Protein AF-X0UBG0-F1 (afdb_monomer_lite)

pLDDT: mean 73.55, std 12.06, range [48.91, 93.5]

Radius of gyration: 18.44 Å; chains: 1; bounding box: 42×39×42 Å

Structure (mmCIF, N/CA/C/O backbone):
data_AF-X0UBG0-F1
#
_entry.id   AF-X0UBG0-F1
#
loop_
_atom_site.group_PDB
_atom_site.id
_atom_site.type_symbol
_atom_site.label_atom_id
_atom_site.label_alt_id
_atom_site.label_comp_id
_atom_site.label_asym_id
_atom_site.label_entity_id
_atom_site.label_seq_id
_atom_site.pdbx_PDB_ins_code
_atom_site.Cartn_x
_atom_site.Cartn_y
_atom_site.Cartn_z
_atom_site.occupancy
_atom_site.B_iso_or_equiv
_atom_site.auth_seq_id
_atom_site.auth_comp_id
_atom_site.auth_asym_id
_atom_site.auth_atom_id
_atom_site.pdbx_PDB_model_num
ATOM 1 N N . MET A 1 1 ? -25.142 -28.721 7.950 1.00 59.09 1 MET A N 1
ATOM 2 C CA . MET A 1 1 ? -24.999 -27.255 8.071 1.00 59.09 1 MET A CA 1
ATOM 3 C C . MET A 1 1 ? -25.169 -26.681 6.676 1.00 59.09 1 MET A C 1
ATOM 5 O O . MET A 1 1 ? -24.435 -27.136 5.804 1.00 59.09 1 MET A O 1
ATOM 9 N N . PRO A 1 2 ? -26.164 -25.817 6.406 1.00 61.34 2 PRO A N 1
ATOM 10 C CA . PRO A 1 2 ? -26.314 -25.241 5.077 1.00 61.34 2 PRO A CA 1
ATOM 11 C C . PRO A 1 2 ? -25.076 -24.392 4.799 1.00 61.34 2 PRO A C 1
ATOM 13 O O . PRO A 1 2 ? -24.784 -23.451 5.534 1.00 61.34 2 PRO A O 1
ATOM 16 N N . VAL A 1 3 ? -24.298 -24.781 3.796 1.00 67.25 3 VAL A N 1
ATOM 17 C CA . VAL A 1 3 ? -23.146 -24.002 3.347 1.00 67.25 3 VAL A CA 1
ATOM 18 C C . VAL A 1 3 ? -23.712 -22.846 2.541 1.00 67.25 3 VAL A C 1
ATOM 20 O O . VAL A 1 3 ? -24.306 -23.044 1.484 1.00 67.25 3 VAL A O 1
ATOM 23 N N . TRP A 1 4 ? -23.598 -21.636 3.074 1.00 76.06 4 TRP A N 1
ATOM 24 C CA . TRP A 1 4 ? -24.013 -20.431 2.371 1.00 76.06 4 TRP A CA 1
ATOM 25 C C . TRP A 1 4 ? -22.993 -20.224 1.254 1.00 76.06 4 TRP A C 1
ATOM 27 O O . TRP A 1 4 ? -21.842 -19.905 1.522 1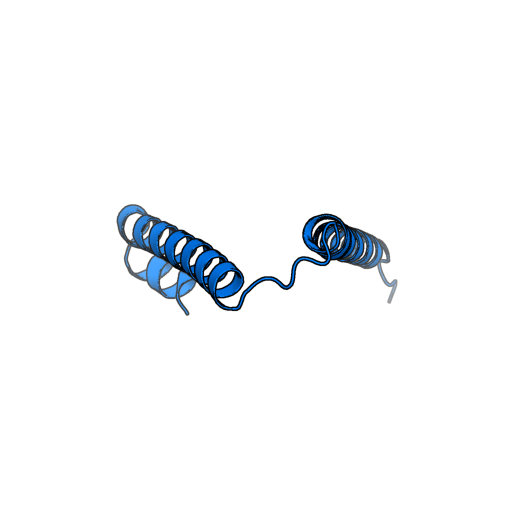.00 76.06 4 TRP A O 1
ATOM 37 N N . ILE A 1 5 ? -23.384 -20.506 0.011 1.00 82.69 5 ILE A N 1
ATOM 38 C CA . ILE A 1 5 ? -22.487 -20.496 -1.160 1.00 82.69 5 ILE A CA 1
ATOM 39 C C . ILE A 1 5 ? -22.178 -19.059 -1.624 1.00 82.69 5 ILE A C 1
ATOM 41 O O . ILE A 1 5 ? -21.158 -18.809 -2.260 1.00 82.69 5 ILE A O 1
ATOM 45 N N . TRP A 1 6 ? -23.012 -18.088 -1.249 1.00 83.38 6 TRP A N 1
ATOM 46 C CA . TRP A 1 6 ? -22.882 -16.688 -1.664 1.00 83.38 6 TRP A CA 1
ATOM 47 C C . TRP A 1 6 ? -21.538 -16.013 -1.323 1.00 83.38 6 TRP A C 1
ATOM 49 O O . TRP A 1 6 ? -20.964 -15.400 -2.224 1.00 83.38 6 TRP A O 1
ATOM 59 N N . PRO A 1 7 ? -20.970 -16.145 -0.106 1.00 82.94 7 PRO A N 1
ATOM 60 C CA . PRO A 1 7 ? -19.648 -15.601 0.213 1.00 82.94 7 PRO A CA 1
ATOM 61 C C . PRO A 1 7 ? -18.533 -16.243 -0.617 1.00 82.94 7 PRO A C 1
ATOM 63 O O . PRO A 1 7 ? -17.597 -15.561 -1.021 1.00 82.94 7 PRO A O 1
ATOM 66 N N . TRP A 1 8 ? -18.654 -17.536 -0.929 1.00 85.56 8 TRP A N 1
ATOM 67 C CA . TRP A 1 8 ? -17.684 -18.255 -1.755 1.00 85.56 8 TRP A CA 1
ATOM 68 C C . TRP A 1 8 ? -17.724 -17.800 -3.210 1.00 85.56 8 TRP A C 1
ATOM 70 O O . TRP A 1 8 ? -16.670 -17.637 -3.822 1.00 85.56 8 TRP A O 1
ATOM 80 N N . ILE A 1 9 ? -18.917 -17.546 -3.755 1.00 89.44 9 ILE A N 1
ATOM 81 C CA . ILE A 1 9 ? -19.067 -16.962 -5.093 1.00 89.44 9 ILE A CA 1
ATOM 82 C C . ILE A 1 9 ? -18.458 -15.559 -5.117 1.00 89.44 9 ILE A C 1
ATOM 84 O O . ILE A 1 9 ? -17.644 -15.275 -5.990 1.00 89.44 9 ILE A O 1
ATOM 88 N N . GLY A 1 10 ? -18.794 -14.705 -4.144 1.00 90.19 10 GLY A N 1
ATOM 89 C CA . GLY A 1 10 ? -18.236 -13.353 -4.049 1.00 90.19 10 GLY A CA 1
ATOM 90 C C . GLY A 1 10 ? -16.709 -13.356 -3.950 1.00 90.19 10 GLY A C 1
ATOM 91 O O . GLY A 1 10 ? -16.045 -12.622 -4.677 1.00 90.19 10 GLY A O 1
ATOM 92 N N . PHE A 1 11 ? -16.150 -14.243 -3.124 1.00 89.75 11 PHE A N 1
ATOM 93 C CA . PHE A 1 11 ? -14.707 -14.426 -2.994 1.00 89.75 11 PHE A CA 1
ATOM 94 C C . PHE A 1 11 ? -14.057 -14.879 -4.306 1.00 89.75 11 PHE A C 1
ATOM 96 O O . PHE A 1 11 ? -13.070 -14.288 -4.731 1.00 89.75 11 PHE A O 1
ATOM 103 N N . ASN A 1 12 ? -14.622 -15.875 -4.993 1.00 91.19 12 ASN A N 1
ATOM 104 C CA . ASN A 1 12 ? -14.073 -16.347 -6.268 1.00 91.19 12 ASN A CA 1
ATOM 105 C C . ASN A 1 12 ? -14.153 -15.279 -7.363 1.00 91.19 12 ASN A C 1
ATOM 107 O O . ASN A 1 12 ? -13.190 -15.098 -8.100 1.00 91.19 12 ASN A O 1
ATOM 111 N N . VAL A 1 13 ? -15.262 -14.540 -7.453 1.00 93.50 13 VAL A N 1
ATOM 112 C CA . VAL A 1 13 ? -15.404 -13.427 -8.405 1.00 93.50 13 VAL A CA 1
ATOM 113 C C . VAL A 1 13 ? -14.370 -12.340 -8.119 1.00 93.50 13 VAL A C 1
ATOM 115 O O . VAL A 1 13 ? -13.734 -11.846 -9.045 1.00 93.50 13 VAL A O 1
ATOM 118 N N . PHE A 1 14 ? -14.157 -12.004 -6.847 1.00 91.25 14 PHE A N 1
ATOM 119 C CA . PHE A 1 14 ? -13.148 -11.035 -6.434 1.00 91.25 14 PHE A CA 1
ATOM 120 C C . PHE A 1 14 ? -11.726 -11.494 -6.782 1.00 91.25 14 PHE A C 1
ATOM 122 O O . PHE A 1 14 ? -10.973 -10.743 -7.397 1.00 91.25 14 PHE A O 1
ATOM 129 N N . VAL A 1 15 ? -11.379 -12.744 -6.461 1.00 91.69 15 VAL A N 1
ATOM 130 C CA . VAL A 1 15 ? -10.069 -13.327 -6.786 1.00 91.69 15 VAL A CA 1
ATOM 131 C C . VAL A 1 15 ? -9.850 -13.364 -8.296 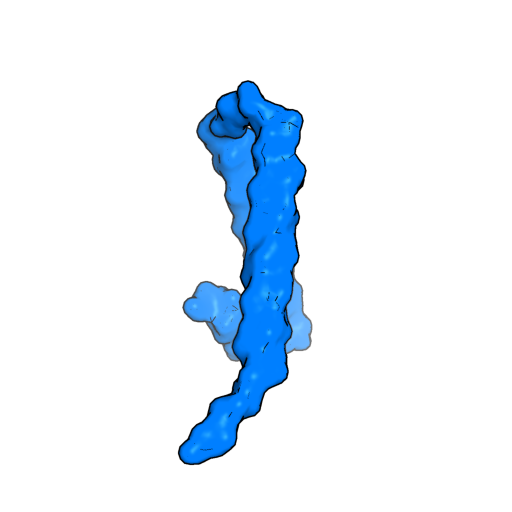1.00 91.69 15 VAL A C 1
ATOM 133 O O . VAL A 1 15 ? -8.797 -12.943 -8.758 1.00 91.69 15 VAL A O 1
ATOM 136 N N . LEU A 1 16 ? -10.839 -13.799 -9.082 1.00 90.50 16 LEU A N 1
ATOM 137 C CA . LEU A 1 16 ? -10.747 -13.816 -10.544 1.00 90.50 16 LEU A CA 1
ATOM 138 C C . LEU A 1 16 ? -10.618 -12.408 -11.131 1.00 90.50 16 LEU A C 1
ATOM 140 O O . LEU A 1 16 ? -9.875 -12.224 -12.090 1.00 90.50 16 LEU A O 1
ATOM 144 N N . ALA A 1 17 ? -11.302 -11.415 -10.558 1.00 87.44 17 ALA A N 1
ATOM 145 C CA . ALA A 1 17 ? -11.174 -10.024 -10.973 1.00 87.44 17 ALA A CA 1
ATOM 146 C C . ALA A 1 17 ? -9.770 -9.474 -10.679 1.00 87.44 17 ALA A C 1
ATOM 148 O O . ALA A 1 17 ? -9.164 -8.885 -11.572 1.00 87.44 17 ALA A O 1
ATOM 149 N N . MET A 1 18 ? -9.223 -9.715 -9.481 1.00 83.81 18 MET A N 1
ATOM 150 C CA . MET A 1 18 ? -7.833 -9.361 -9.159 1.00 83.81 18 MET A CA 1
ATOM 151 C C . MET A 1 18 ? -6.853 -10.060 -10.098 1.00 83.81 18 MET A C 1
ATOM 153 O O . MET A 1 18 ? -5.995 -9.404 -10.673 1.00 83.81 18 MET A O 1
ATOM 157 N N . LEU A 1 19 ? -7.035 -11.359 -10.345 1.00 83.06 19 LEU A N 1
ATOM 158 C CA . LEU A 1 19 ? -6.161 -12.128 -11.228 1.00 83.06 19 LEU A CA 1
ATOM 159 C C . LEU A 1 19 ? -6.238 -11.639 -12.680 1.00 83.06 19 LEU A C 1
ATOM 161 O O . LEU A 1 19 ? -5.228 -11.600 -13.372 1.00 83.06 19 LEU A O 1
ATOM 165 N N . ALA A 1 20 ? -7.424 -11.253 -13.156 1.00 82.81 20 ALA A N 1
ATOM 166 C CA . ALA A 1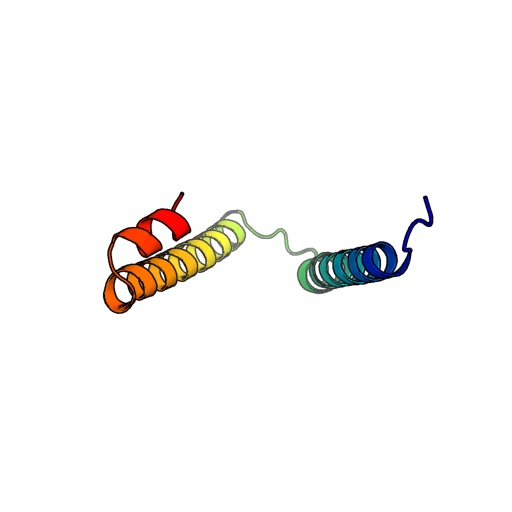 20 ? -7.612 -10.691 -14.490 1.00 82.81 20 ALA A CA 1
ATOM 167 C C . ALA A 1 20 ? -6.980 -9.301 -14.623 1.00 82.81 20 ALA A C 1
ATOM 169 O O . ALA A 1 20 ? -6.461 -8.970 -15.688 1.00 82.81 20 ALA A O 1
ATOM 170 N N . ILE A 1 21 ? -6.999 -8.501 -13.556 1.00 76.50 21 ILE A N 1
ATOM 171 C CA . ILE A 1 21 ? -6.287 -7.224 -13.490 1.00 76.50 21 ILE A CA 1
ATOM 172 C C . ILE A 1 21 ? -4.778 -7.480 -13.485 1.00 76.50 21 ILE A C 1
ATOM 174 O O . ILE A 1 21 ? -4.080 -6.932 -14.331 1.00 76.50 21 ILE A O 1
ATOM 178 N N . ASP A 1 22 ? -4.278 -8.367 -12.630 1.00 71.12 22 ASP A N 1
ATOM 179 C CA . ASP A 1 22 ? -2.853 -8.687 -12.540 1.00 71.12 22 ASP A CA 1
ATOM 180 C C . ASP A 1 22 ? -2.325 -9.267 -13.856 1.00 71.12 22 ASP A C 1
ATOM 182 O O . ASP A 1 22 ? -1.321 -8.808 -14.397 1.00 71.12 22 ASP A O 1
ATOM 186 N N . LEU A 1 23 ? -3.030 -10.228 -14.450 1.00 68.94 23 LEU A N 1
ATOM 187 C CA . LEU A 1 23 ? -2.612 -10.825 -15.712 1.00 68.94 23 LEU A CA 1
ATOM 188 C C . LEU A 1 23 ? -2.827 -9.854 -16.882 1.00 68.94 23 LEU A C 1
ATOM 190 O O . LEU A 1 23 ? -1.928 -9.670 -17.693 1.00 68.94 23 LEU A O 1
ATOM 194 N N . GLY A 1 24 ? -3.978 -9.187 -16.965 1.00 65.12 24 GLY A N 1
ATOM 195 C CA . GLY A 1 24 ? -4.354 -8.329 -18.093 1.00 65.12 24 GLY A CA 1
ATOM 196 C C . GLY A 1 24 ? -3.638 -6.976 -18.142 1.00 65.12 24 GLY A C 1
ATOM 197 O O . GLY A 1 24 ? -3.374 -6.466 -19.235 1.00 65.12 24 GLY A O 1
ATOM 198 N N . VAL A 1 25 ? -3.302 -6.401 -16.985 1.00 61.75 25 VAL A N 1
ATOM 199 C CA . VAL A 1 25 ? -2.585 -5.122 -16.883 1.00 61.75 25 VAL A CA 1
ATOM 200 C C . VAL A 1 25 ? -1.074 -5.337 -16.962 1.00 61.75 25 VAL A C 1
ATOM 202 O O . VAL A 1 25 ? -0.407 -4.565 -17.651 1.00 61.75 25 VAL A O 1
ATOM 205 N N . PHE A 1 26 ? -0.526 -6.413 -16.377 1.00 54.38 26 PHE A N 1
ATOM 206 C CA . PHE A 1 26 ? 0.922 -6.662 -16.428 1.00 54.38 26 PHE A CA 1
ATOM 207 C C . PHE A 1 26 ? 1.401 -7.443 -17.667 1.00 54.38 26 PHE A C 1
ATOM 209 O O . PHE A 1 26 ? 2.529 -7.220 -18.097 1.00 54.38 26 PHE A O 1
ATOM 216 N N . HIS A 1 27 ? 0.588 -8.290 -18.322 1.00 52.78 27 HIS A N 1
ATOM 217 C CA . HIS A 1 27 ? 1.045 -9.058 -19.505 1.00 52.78 27 HIS A CA 1
ATOM 218 C C . HIS A 1 27 ? 0.957 -8.310 -20.846 1.00 52.78 27 HIS A C 1
ATOM 220 O O . HIS A 1 27 ? 1.284 -8.880 -21.889 1.00 52.78 27 HIS A O 1
ATOM 226 N N . ARG A 1 28 ? 0.546 -7.034 -20.890 1.00 54.34 28 ARG A N 1
ATOM 227 C CA . ARG A 1 28 ? 0.378 -6.327 -22.178 1.00 54.34 28 ARG A CA 1
ATOM 228 C C . ARG A 1 28 ? 1.677 -5.970 -22.904 1.00 54.34 28 ARG A C 1
ATOM 230 O O . ARG A 1 28 ? 1.617 -5.513 -24.046 1.00 54.34 28 ARG A O 1
ATOM 237 N N . ARG A 1 29 ? 2.846 -6.199 -22.306 1.00 48.91 29 ARG A N 1
ATOM 238 C CA . ARG A 1 29 ? 4.137 -6.112 -22.993 1.00 48.91 29 ARG A CA 1
ATOM 239 C C . ARG A 1 29 ? 5.070 -7.162 -22.403 1.00 48.91 29 ARG A C 1
ATOM 241 O O . ARG A 1 29 ? 5.407 -7.079 -21.230 1.00 48.91 29 ARG A O 1
ATOM 248 N N . ALA A 1 30 ? 5.582 -8.065 -23.231 1.00 49.47 30 ALA A N 1
ATOM 249 C CA . ALA A 1 30 ? 6.833 -8.770 -22.957 1.00 49.47 30 ALA A CA 1
ATOM 250 C C . ALA A 1 30 ? 8.018 -7.780 -23.021 1.00 49.47 30 ALA A C 1
ATOM 252 O O . ALA A 1 30 ? 8.959 -7.948 -23.790 1.00 49.47 30 ALA A O 1
ATOM 253 N N . HIS A 1 31 ? 7.936 -6.681 -22.271 1.00 52.75 31 HIS A N 1
ATOM 254 C CA . HIS A 1 31 ? 9.112 -5.944 -21.869 1.00 52.75 31 HIS A CA 1
ATOM 255 C C . HIS A 1 31 ? 9.586 -6.668 -20.625 1.00 52.75 31 HIS A C 1
ATOM 257 O O . HIS A 1 31 ? 8.821 -6.829 -19.677 1.00 52.75 31 HIS A O 1
ATOM 263 N N . VAL A 1 32 ? 10.810 -7.184 -20.663 1.00 57.69 32 VAL A N 1
ATOM 264 C CA . VAL A 1 32 ? 11.482 -7.659 -19.459 1.00 57.69 32 VAL A CA 1
ATOM 265 C C . VAL A 1 32 ? 11.429 -6.478 -18.503 1.00 57.69 32 VAL A C 1
ATOM 267 O O . VAL A 1 32 ? 12.141 -5.504 -18.739 1.00 57.69 32 VAL A O 1
ATOM 270 N N . VAL A 1 33 ? 10.529 -6.512 -17.513 1.00 57.28 33 VAL A N 1
ATOM 271 C CA . VAL A 1 33 ? 10.488 -5.493 -16.467 1.00 57.28 33 VAL A CA 1
ATOM 272 C C . VAL A 1 33 ? 11.883 -5.533 -15.886 1.00 57.28 33 VAL A C 1
ATOM 274 O O . VAL A 1 33 ? 12.284 -6.519 -15.262 1.00 57.28 33 VAL A O 1
ATOM 277 N N . SER A 1 34 ? 12.676 -4.521 -16.224 1.00 65.75 34 SER A N 1
ATOM 278 C CA . SER A 1 34 ? 14.058 -4.468 -15.793 1.00 65.75 34 SER A CA 1
ATOM 279 C C . SER A 1 34 ? 14.033 -4.506 -14.274 1.00 65.75 34 SER A C 1
ATOM 281 O O . SER A 1 34 ? 13.133 -3.927 -13.659 1.00 65.75 34 SER A O 1
ATOM 283 N N . LEU A 1 35 ? 15.019 -5.148 -13.646 1.00 68.88 35 LEU A N 1
ATOM 284 C CA . LEU A 1 35 ? 15.132 -5.166 -12.185 1.00 68.88 35 LEU A CA 1
ATOM 285 C C . LEU A 1 35 ? 14.977 -3.745 -11.595 1.00 68.88 35 LEU A C 1
ATOM 287 O O . LEU A 1 35 ? 14.435 -3.576 -10.508 1.00 68.88 35 LEU A O 1
ATOM 291 N N . ARG A 1 36 ? 15.380 -2.715 -12.360 1.00 71.44 36 ARG A N 1
ATOM 292 C CA . ARG A 1 36 ? 15.155 -1.295 -12.057 1.00 71.44 36 ARG A CA 1
ATOM 293 C C . ARG A 1 36 ? 13.690 -0.871 -12.045 1.00 71.44 36 ARG A C 1
ATOM 295 O O . ARG A 1 36 ? 13.300 -0.178 -11.118 1.00 71.44 36 ARG A O 1
ATOM 302 N N . GLU A 1 37 ? 12.892 -1.229 -13.044 1.00 71.44 37 GLU A N 1
ATOM 303 C CA . GLU A 1 37 ? 11.472 -0.853 -13.091 1.00 71.44 37 GLU A CA 1
ATOM 304 C C . GLU A 1 37 ? 10.686 -1.551 -11.986 1.00 71.44 37 GLU A C 1
ATOM 306 O O . GLU A 1 37 ? 9.911 -0.897 -11.294 1.00 71.44 37 GLU A O 1
ATOM 311 N N . ALA A 1 38 ? 10.953 -2.837 -11.746 1.00 75.88 38 ALA A N 1
ATOM 312 C CA . ALA A 1 38 ? 10.355 -3.559 -10.627 1.00 75.88 38 ALA A CA 1
ATOM 313 C C . ALA A 1 38 ? 10.748 -2.927 -9.281 1.00 75.88 38 ALA A C 1
ATOM 315 O O . ALA A 1 38 ? 9.889 -2.697 -8.434 1.00 75.88 38 ALA A O 1
ATOM 316 N N . ALA A 1 39 ? 12.027 -2.581 -9.096 1.00 77.31 39 ALA A N 1
ATOM 317 C CA . ALA A 1 39 ? 12.497 -1.922 -7.880 1.00 77.31 39 ALA A CA 1
ATOM 318 C C . ALA A 1 39 ? 11.891 -0.522 -7.689 1.00 77.31 39 ALA A C 1
ATOM 320 O O . ALA A 1 39 ? 11.555 -0.166 -6.564 1.00 77.31 39 ALA A O 1
ATOM 321 N N . ILE A 1 40 ? 11.719 0.258 -8.763 1.00 78.62 40 ILE A N 1
ATOM 322 C CA . ILE A 1 40 ? 11.075 1.579 -8.710 1.00 78.62 40 ILE A CA 1
ATOM 323 C C . ILE A 1 40 ? 9.607 1.433 -8.322 1.00 78.62 40 ILE A C 1
ATOM 325 O O . ILE A 1 40 ? 9.153 2.131 -7.422 1.00 78.62 40 ILE A O 1
ATOM 329 N N . TRP A 1 41 ? 8.875 0.509 -8.945 1.00 77.44 41 TRP A N 1
ATOM 330 C CA . TRP A 1 41 ? 7.479 0.264 -8.594 1.00 77.44 41 TRP A CA 1
ATOM 331 C C . TRP A 1 41 ? 7.335 -0.199 -7.143 1.00 77.44 41 TRP A C 1
ATOM 333 O O . TRP A 1 41 ? 6.528 0.368 -6.410 1.00 77.44 41 TRP A O 1
ATOM 343 N N . SER A 1 42 ? 8.168 -1.135 -6.684 1.00 75.44 42 SER A N 1
ATOM 344 C CA . SER A 1 42 ? 8.202 -1.543 -5.275 1.00 75.44 42 SER A CA 1
ATOM 345 C C . SER A 1 42 ? 8.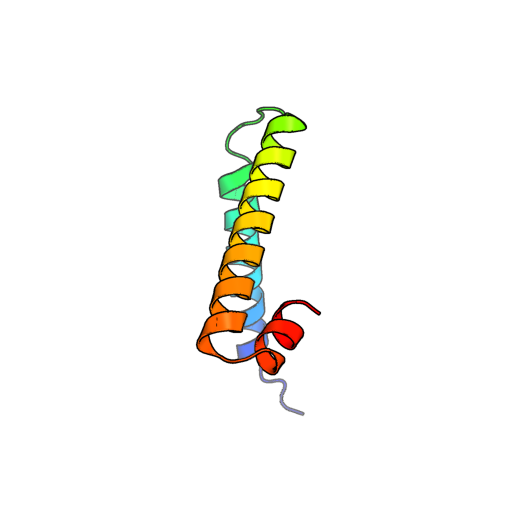518 -0.372 -4.345 1.00 75.44 42 SER A C 1
ATOM 347 O O . SER A 1 42 ? 7.831 -0.190 -3.345 1.00 75.44 42 SER A O 1
ATOM 349 N N . ALA A 1 43 ? 9.508 0.460 -4.680 1.00 84.44 43 ALA A N 1
ATOM 350 C CA . ALA A 1 43 ? 9.860 1.633 -3.886 1.00 84.44 43 ALA A CA 1
ATOM 351 C C . ALA A 1 43 ? 8.704 2.641 -3.811 1.00 84.44 43 ALA A C 1
ATOM 353 O O . ALA A 1 43 ? 8.415 3.137 -2.730 1.00 84.44 43 ALA A O 1
ATOM 354 N N . VAL A 1 44 ? 7.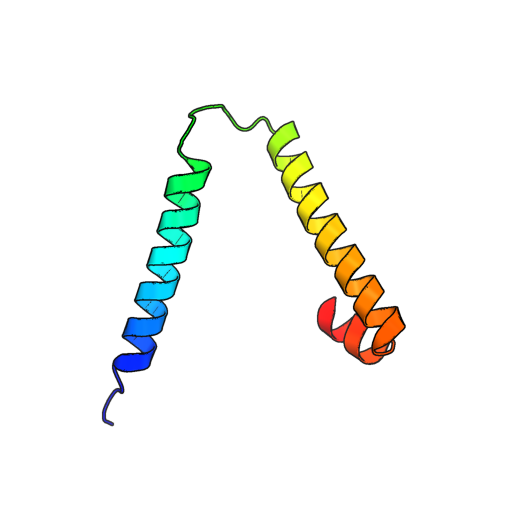998 2.891 -4.919 1.00 83.56 44 VAL A N 1
ATOM 355 C CA . VA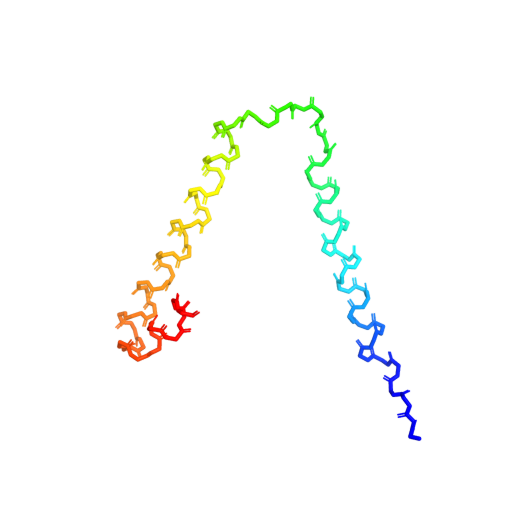L A 1 44 ? 6.820 3.772 -4.956 1.00 83.56 44 VAL A CA 1
ATOM 356 C C . VAL A 1 44 ? 5.718 3.252 -4.036 1.00 83.56 44 VAL A C 1
ATOM 358 O O . VAL A 1 44 ? 5.200 4.013 -3.221 1.00 83.56 44 VAL A O 1
ATOM 361 N N . TRP A 1 45 ? 5.385 1.962 -4.114 1.00 80.38 45 TRP A N 1
ATOM 362 C CA . TRP A 1 45 ? 4.352 1.364 -3.265 1.00 80.38 45 TRP A CA 1
ATOM 363 C C . TRP A 1 45 ? 4.749 1.344 -1.783 1.00 80.38 45 TRP A C 1
ATOM 365 O O . TRP A 1 45 ? 3.925 1.665 -0.925 1.00 80.38 45 TRP A O 1
ATOM 375 N N . ILE A 1 46 ? 6.015 1.048 -1.473 1.00 84.44 46 ILE A N 1
ATOM 376 C CA . ILE A 1 46 ? 6.557 1.107 -0.108 1.00 84.44 46 ILE A CA 1
ATOM 377 C C . ILE A 1 46 ? 6.499 2.542 0.429 1.00 84.44 46 ILE A C 1
ATOM 379 O O . ILE A 1 46 ? 6.006 2.764 1.533 1.00 84.44 46 ILE A O 1
ATOM 383 N N . SER A 1 47 ? 6.948 3.529 -0.351 1.00 86.19 47 SER A N 1
ATOM 384 C CA . SER A 1 47 ? 6.890 4.941 0.030 1.00 86.19 47 SER A CA 1
ATOM 385 C C . SER A 1 47 ? 5.456 5.416 0.244 1.00 86.19 47 SER A C 1
ATOM 387 O O . SER A 1 47 ? 5.202 6.119 1.216 1.00 86.19 47 SER A O 1
ATOM 389 N N . LEU A 1 48 ? 4.512 5.009 -0.608 1.00 87.06 48 LEU A N 1
ATOM 390 C CA . LEU A 1 48 ? 3.100 5.358 -0.461 1.00 87.06 48 LEU A CA 1
ATOM 391 C C . LEU A 1 48 ? 2.496 4.765 0.821 1.00 87.06 48 LEU A C 1
ATOM 393 O O . LEU A 1 48 ? 1.806 5.474 1.552 1.00 87.06 48 LEU A O 1
ATOM 397 N N . SER A 1 49 ? 2.799 3.498 1.125 1.00 82.81 49 SER A N 1
ATOM 398 C CA . SER A 1 49 ? 2.372 2.841 2.368 1.00 82.81 49 SER A CA 1
ATOM 399 C C . SER A 1 49 ? 2.952 3.534 3.607 1.00 82.81 49 SER A C 1
ATOM 401 O O . SER A 1 49 ? 2.224 3.830 4.554 1.00 82.81 49 SER A O 1
ATOM 403 N N . LEU A 1 50 ? 4.241 3.890 3.575 1.00 83.88 50 LEU A N 1
ATOM 404 C CA . LEU A 1 50 ? 4.908 4.637 4.648 1.00 83.88 50 LEU A CA 1
ATOM 405 C C . LEU A 1 50 ? 4.315 6.039 4.841 1.00 83.88 50 LEU A C 1
ATOM 407 O O . LEU A 1 50 ? 4.109 6.463 5.974 1.00 83.88 50 LEU A O 1
ATOM 411 N N . LEU A 1 51 ? 4.003 6.750 3.755 1.00 86.69 51 LEU A N 1
ATOM 412 C CA . LEU A 1 51 ? 3.327 8.052 3.801 1.00 86.69 51 LEU A CA 1
ATOM 413 C C . LEU A 1 51 ? 1.934 7.941 4.423 1.00 86.69 51 LEU A C 1
ATOM 415 O O . LEU A 1 51 ? 1.551 8.777 5.241 1.00 86.69 51 LEU A O 1
ATOM 419 N N . PHE A 1 52 ? 1.187 6.896 4.072 1.00 81.88 52 PHE A N 1
ATOM 420 C CA . PHE A 1 52 ? -0.121 6.640 4.658 1.00 81.88 52 PHE A CA 1
ATOM 421 C C . PHE A 1 52 ? -0.020 6.281 6.148 1.00 81.88 52 PHE A C 1
ATOM 423 O O . PHE A 1 52 ? -0.762 6.832 6.962 1.00 81.88 52 PHE A O 1
ATOM 430 N N . ASN A 1 53 ? 0.948 5.440 6.529 1.00 79.62 53 ASN A N 1
ATOM 431 C CA . ASN A 1 53 ? 1.241 5.125 7.926 1.00 79.62 53 ASN A CA 1
ATOM 432 C C . ASN A 1 53 ? 1.609 6.382 8.730 1.00 79.62 53 ASN A C 1
ATOM 434 O O . ASN A 1 53 ? 1.064 6.594 9.810 1.00 79.62 53 ASN A O 1
ATOM 438 N N . ALA A 1 54 ? 2.455 7.258 8.178 1.00 80.31 54 ALA A N 1
ATOM 439 C CA . ALA A 1 54 ? 2.801 8.537 8.793 1.00 80.31 54 ALA A CA 1
ATOM 440 C C . ALA A 1 54 ? 1.566 9.440 8.969 1.00 80.31 54 ALA A C 1
ATOM 442 O O . ALA A 1 54 ? 1.407 10.077 10.010 1.00 80.31 54 ALA A O 1
ATOM 443 N N . GLY A 1 55 ? 0.650 9.448 7.995 1.00 79.38 55 GLY A N 1
ATOM 444 C CA . GLY A 1 55 ? -0.640 10.132 8.104 1.00 79.38 55 GLY A CA 1
ATOM 445 C C . GLY A 1 55 ? -1.512 9.587 9.241 1.00 79.38 55 GLY A C 1
ATOM 446 O O . GLY A 1 55 ? -2.037 10.366 10.038 1.00 79.38 55 GLY A O 1
ATOM 447 N N . ILE A 1 56 ? -1.619 8.260 9.375 1.00 72.94 56 ILE A N 1
ATOM 448 C CA . ILE A 1 56 ? -2.330 7.615 10.493 1.00 72.94 56 ILE A CA 1
ATOM 449 C C . ILE A 1 56 ? -1.663 7.941 11.831 1.00 72.94 56 ILE A C 1
ATOM 451 O O . ILE A 1 56 ? -2.357 8.244 12.800 1.00 72.94 56 ILE A O 1
ATOM 455 N N . PHE A 1 57 ? -0.333 7.923 11.888 1.00 69.38 57 PHE A N 1
ATOM 456 C CA . PHE A 1 57 ? 0.426 8.215 13.100 1.00 69.38 57 PHE A CA 1
ATOM 457 C C . PHE A 1 57 ? 0.160 9.637 13.618 1.00 69.38 57 PHE A C 1
ATOM 459 O O . PHE A 1 57 ? -0.018 9.831 14.820 1.00 69.38 57 PHE A O 1
ATOM 466 N N . ILE A 1 58 ? 0.072 10.620 12.713 1.00 72.75 58 ILE A N 1
ATOM 467 C CA . ILE A 1 58 ? -0.183 12.028 13.054 1.00 72.75 58 ILE A CA 1
ATOM 468 C C . ILE A 1 58 ? -1.656 12.268 13.420 1.00 72.75 58 ILE A C 1
ATOM 470 O O . ILE A 1 58 ? -1.933 12.981 14.382 1.00 72.75 58 ILE A O 1
ATOM 474 N N . LEU A 1 59 ? -2.606 11.694 12.674 1.00 70.06 59 LEU A N 1
ATOM 475 C CA . LEU A 1 59 ? -4.039 11.992 12.830 1.00 70.06 59 LEU A CA 1
ATOM 476 C C . LEU A 1 59 ? -4.751 11.119 13.873 1.00 70.06 59 LEU A C 1
ATOM 478 O O . LEU A 1 59 ? -5.724 11.561 14.480 1.00 70.06 59 LEU A O 1
ATOM 482 N N . MET A 1 60 ? -4.305 9.877 14.065 1.00 65.81 60 MET A N 1
ATOM 483 C CA . MET A 1 60 ? -5.002 8.858 14.864 1.00 65.81 60 MET A CA 1
ATOM 484 C C . MET A 1 60 ? -4.201 8.370 16.081 1.00 65.81 60 MET A C 1
ATOM 486 O O . MET A 1 60 ? -4.687 7.512 16.821 1.00 65.81 60 MET A O 1
ATOM 490 N N . GLY A 1 61 ? -3.027 8.961 16.327 1.00 63.84 61 GLY A N 1
ATOM 491 C CA . GLY A 1 61 ? -2.167 8.675 17.474 1.00 63.84 61 GLY A CA 1
ATOM 492 C C . GLY A 1 61 ? -1.275 7.444 17.282 1.00 63.84 61 GLY A C 1
ATOM 493 O O . GLY A 1 61 ? -1.521 6.591 16.425 1.00 63.84 61 GLY A O 1
ATOM 494 N N . SER A 1 62 ? -0.225 7.334 18.108 1.00 61.88 62 SER A N 1
ATOM 495 C CA . SER A 1 62 ? 0.842 6.333 17.923 1.00 61.88 62 SER A CA 1
ATOM 496 C C . SER A 1 62 ? 0.352 4.883 17.964 1.00 61.88 62 SER A C 1
ATOM 498 O O . SER A 1 62 ? 0.951 4.018 17.332 1.00 61.88 62 SER A O 1
ATOM 500 N N . GLN A 1 63 ? -0.763 4.618 18.648 1.00 60.47 63 GLN A N 1
ATOM 501 C CA . GLN A 1 63 ? -1.295 3.272 18.834 1.00 60.47 63 GLN A CA 1
ATOM 502 C C . GLN A 1 63 ? -1.842 2.669 17.530 1.00 60.47 63 GLN A C 1
ATOM 504 O O . GLN A 1 63 ? -1.497 1.542 17.192 1.00 60.47 63 GLN A O 1
ATOM 509 N N . LYS A 1 64 ? -2.597 3.441 16.735 1.00 58.16 64 LYS A N 1
ATOM 510 C CA . LYS A 1 64 ? -3.118 2.974 15.435 1.00 58.16 64 LYS A CA 1
ATOM 511 C C . LYS A 1 64 ? -2.066 2.999 14.326 1.00 58.16 64 LYS A C 1
ATOM 513 O O . LYS A 1 64 ? -2.145 2.215 13.387 1.00 58.16 64 LYS A O 1
ATOM 518 N N . GLY A 1 65 ? -1.067 3.879 14.434 1.00 59.91 65 GLY A N 1
ATOM 519 C CA . GLY A 1 65 ? 0.084 3.877 13.526 1.00 59.91 65 GLY A CA 1
ATOM 520 C C . GLY A 1 65 ? 0.941 2.615 13.670 1.00 59.91 65 GLY A C 1
ATOM 521 O O . GLY A 1 65 ? 1.383 2.063 12.668 1.00 59.91 65 GLY A O 1
ATOM 522 N N . MET A 1 66 ? 1.120 2.118 14.898 1.00 60.94 66 MET A N 1
ATOM 523 C CA . MET A 1 66 ? 1.823 0.855 15.164 1.00 60.94 66 MET A CA 1
ATOM 524 C C . MET A 1 66 ? 1.039 -0.363 14.654 1.00 60.94 66 MET A C 1
ATOM 526 O O . MET A 1 66 ? 1.635 -1.233 14.029 1.00 60.94 66 MET A O 1
ATOM 530 N N . GLU A 1 67 ? -0.287 -0.394 14.842 1.00 67.44 67 GLU A N 1
ATOM 531 C CA . GLU A 1 67 ? -1.162 -1.456 14.305 1.00 67.44 67 GLU A CA 1
ATOM 532 C C . GLU A 1 67 ? -1.184 -1.518 12.772 1.00 67.44 67 GLU A C 1
ATOM 534 O O . GLU A 1 67 ? -1.430 -2.573 12.207 1.00 67.44 67 GLU A O 1
ATOM 539 N N . PHE A 1 68 ? -0.943 -0.402 12.081 1.00 62.16 68 PHE A N 1
ATOM 540 C CA . PHE A 1 68 ? -0.864 -0.398 10.619 1.00 62.16 68 PHE A CA 1
ATOM 541 C C . PHE A 1 68 ? 0.516 -0.835 10.095 1.00 62.16 68 PHE A C 1
ATOM 543 O O . PHE A 1 68 ? 0.643 -1.190 8.926 1.00 62.16 68 PHE A O 1
ATOM 550 N N . LEU A 1 69 ? 1.561 -0.762 10.927 1.00 62.94 69 LEU A N 1
ATOM 551 C CA . LEU A 1 69 ? 2.943 -1.058 10.533 1.00 62.94 69 LEU A CA 1
ATOM 552 C C . LEU A 1 69 ? 3.376 -2.504 10.850 1.00 62.94 69 LEU A C 1
ATOM 554 O O . LEU A 1 69 ? 4.308 -2.993 10.215 1.00 62.94 69 LEU A O 1
ATOM 558 N N . THR A 1 70 ? 2.749 -3.155 11.839 1.00 62.66 70 THR A N 1
ATOM 559 C CA . THR A 1 70 ? 3.005 -4.550 12.265 1.00 62.66 70 THR A CA 1
ATOM 560 C C . THR A 1 70 ? 1.979 -5.506 11.680 1.00 62.66 70 THR A C 1
ATOM 562 O O . THR A 1 70 ? 2.403 -6.569 11.176 1.00 62.66 70 THR A O 1
#

Sequence (70 aa):
MPVWIWPWIGFNVFVLAMLAIDLGVFHRRAHVVSLREAAIWSAVWISLSLLFNAGIFILMGSQKGMEFLT

Foldseek 3Di:
DPDPCVVVVVVVVVVVVVVCCVCVVPVPDPPPCPPVNVVVVVVVVVVVLVVVLVVCCVPVHPVVSVVSVD

Secondary structure (DSSP, 8-state):
-----HHHHHHHHHHHHHHHHHHHHHTT------HHHHHHHHHHHHHHHHHHHHHHHHHH-HHHHHHHH-

Organism: NCBI:txid412755